Protein AF-A0A956ZLQ3-F1 (afdb_monomer_lite)

Structure (mmCIF, N/CA/C/O backbone):
data_AF-A0A956ZLQ3-F1
#
_entry.id   AF-A0A956ZLQ3-F1
#
loop_
_atom_site.group_PDB
_atom_site.i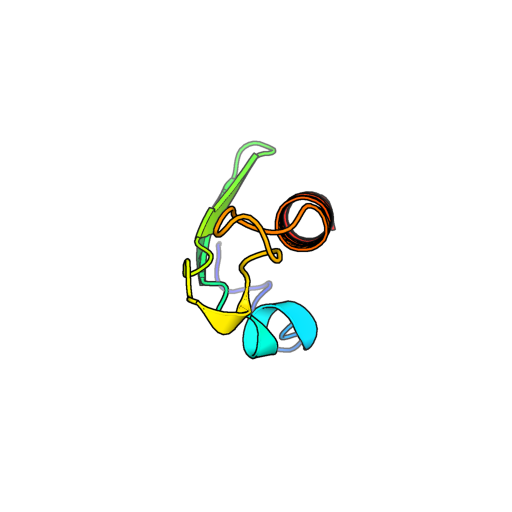d
_atom_site.type_symbol
_atom_site.label_atom_id
_atom_site.label_alt_id
_atom_site.label_comp_id
_atom_site.label_asym_id
_atom_site.label_entity_id
_atom_site.label_seq_id
_atom_site.pdbx_PDB_ins_code
_atom_site.Cartn_x
_atom_site.Cartn_y
_atom_site.Cartn_z
_atom_site.occupancy
_atom_site.B_iso_or_equiv
_atom_site.auth_seq_id
_atom_site.auth_comp_id
_atom_site.auth_asym_id
_atom_site.auth_atom_id
_atom_site.pdbx_PDB_model_num
ATOM 1 N N . MET A 1 1 ? -15.080 -7.594 17.843 1.00 38.66 1 MET A N 1
ATOM 2 C CA . MET A 1 1 ? -14.943 -6.118 17.916 1.00 38.66 1 MET A CA 1
ATOM 3 C C . MET A 1 1 ? -13.995 -5.523 16.853 1.00 38.66 1 MET A C 1
ATOM 5 O O . MET A 1 1 ? -13.763 -4.328 16.904 1.00 38.66 1 MET A O 1
ATOM 9 N N . ALA A 1 2 ? -13.501 -6.288 15.862 1.00 38.97 2 ALA A N 1
ATOM 10 C CA . ALA A 1 2 ? -12.736 -5.761 14.710 1.00 38.97 2 ALA A CA 1
ATOM 11 C C . ALA A 1 2 ? -13.495 -5.864 13.363 1.00 38.97 2 ALA A C 1
ATOM 13 O O . ALA A 1 2 ? -13.084 -5.295 12.362 1.00 38.97 2 ALA A O 1
ATOM 14 N N . GLU A 1 3 ? -14.636 -6.559 13.343 1.00 40.50 3 GLU A N 1
ATOM 15 C CA . GLU A 1 3 ? -15.410 -6.876 12.130 1.00 40.50 3 GLU A CA 1
ATOM 16 C C . GLU A 1 3 ? -16.278 -5.725 11.598 1.00 40.50 3 GLU A C 1
ATOM 18 O O . GLU A 1 3 ? -16.777 -5.799 10.479 1.00 40.50 3 GLU A O 1
ATOM 23 N N . PHE A 1 4 ? -16.483 -4.660 12.381 1.00 39.06 4 PHE A N 1
ATOM 24 C CA . PHE A 1 4 ? -17.504 -3.653 12.072 1.00 39.06 4 PHE A CA 1
ATOM 25 C C . PHE A 1 4 ? -17.055 -2.594 11.046 1.00 39.06 4 PHE A C 1
ATOM 27 O O . PHE A 1 4 ? -17.900 -1.966 10.421 1.00 39.06 4 PHE A O 1
ATOM 34 N N . TRP A 1 5 ? -15.747 -2.424 10.813 1.00 45.81 5 TRP A N 1
ATOM 35 C CA . TRP A 1 5 ? -15.221 -1.366 9.931 1.00 45.81 5 TRP A CA 1
ATOM 36 C C . TRP A 1 5 ? -14.904 -1.812 8.496 1.00 45.81 5 TRP A C 1
ATOM 38 O O . TRP A 1 5 ? -14.765 -0.971 7.615 1.00 45.81 5 TRP A O 1
ATOM 48 N N . MET A 1 6 ? -14.821 -3.118 8.220 1.00 50.34 6 MET A N 1
ATOM 49 C CA . MET A 1 6 ? -14.337 -3.615 6.920 1.00 50.34 6 MET A CA 1
ATOM 50 C C . MET A 1 6 ? -15.422 -3.957 5.900 1.00 50.34 6 MET A C 1
ATOM 52 O O . MET A 1 6 ? -15.099 -4.346 4.778 1.00 50.34 6 MET A O 1
ATOM 56 N N . ARG A 1 7 ? -16.705 -3.854 6.256 1.00 46.50 7 ARG A N 1
ATOM 57 C CA . ARG A 1 7 ? -17.748 -4.422 5.397 1.00 46.50 7 ARG A CA 1
ATOM 58 C C . ARG A 1 7 ? -18.127 -3.581 4.179 1.00 46.50 7 ARG A C 1
ATOM 60 O O . ARG A 1 7 ? -18.747 -4.159 3.299 1.00 46.50 7 ARG A O 1
ATOM 67 N N . ASP A 1 8 ? -17.752 -2.298 4.087 1.00 49.28 8 ASP A N 1
ATOM 68 C CA . ASP A 1 8 ? -18.308 -1.471 2.996 1.00 49.28 8 ASP A CA 1
ATOM 69 C C . ASP A 1 8 ? -17.458 -0.311 2.443 1.00 49.28 8 ASP A C 1
ATOM 71 O O . ASP A 1 8 ? -17.913 0.433 1.579 1.00 49.28 8 ASP A O 1
ATOM 75 N N . ARG A 1 9 ? -16.208 -0.119 2.881 1.00 52.97 9 ARG A N 1
ATOM 76 C CA . ARG A 1 9 ? -15.337 0.916 2.290 1.00 52.97 9 ARG A CA 1
ATOM 77 C C . ARG A 1 9 ? -13.918 0.421 2.120 1.00 52.97 9 ARG A C 1
ATOM 79 O O . ARG A 1 9 ? -13.012 0.783 2.864 1.00 52.97 9 ARG A O 1
ATOM 86 N N . ARG A 1 10 ? -13.723 -0.411 1.102 1.00 61.09 10 ARG A N 1
ATOM 87 C CA . ARG A 1 10 ? -12.380 -0.662 0.590 1.00 61.09 10 ARG A CA 1
ATOM 88 C C . ARG A 1 10 ? -11.872 0.654 0.016 1.00 61.09 10 ARG A C 1
ATOM 90 O O . ARG A 1 10 ? -12.463 1.180 -0.922 1.00 61.09 10 ARG A O 1
ATOM 97 N N . VAL A 1 11 ? -10.852 1.241 0.636 1.00 74.00 11 VAL A N 1
ATOM 98 C CA . VAL A 1 11 ? -10.250 2.475 0.130 1.00 74.00 11 VAL A CA 1
ATOM 99 C C . VAL A 1 11 ? -9.618 2.121 -1.223 1.00 74.00 11 VAL A C 1
ATOM 101 O O . VAL A 1 11 ? -8.685 1.316 -1.236 1.00 74.00 11 VAL A O 1
ATOM 104 N N . PRO A 1 12 ? -10.086 2.666 -2.364 1.00 83.81 12 PRO A N 1
ATOM 105 C CA . PRO A 1 12 ? -9.674 2.166 -3.680 1.00 83.81 12 PRO A CA 1
ATOM 106 C C . PRO A 1 12 ? -8.159 2.215 -3.904 1.00 83.81 12 PRO A C 1
ATOM 108 O O . PRO A 1 12 ? -7.586 1.333 -4.544 1.00 83.81 12 PRO A O 1
ATOM 111 N N . ILE A 1 13 ? -7.485 3.218 -3.328 1.00 86.06 13 ILE A N 1
ATOM 112 C CA . ILE A 1 13 ? -6.026 3.329 -3.406 1.00 86.06 13 ILE A CA 1
ATOM 113 C C . ILE A 1 13 ? -5.312 2.239 -2.595 1.00 86.06 13 ILE A C 1
ATOM 115 O O . ILE A 1 13 ? -4.282 1.736 -3.032 1.00 86.06 13 ILE A O 1
ATOM 119 N N . ALA A 1 14 ? -5.873 1.816 -1.459 1.00 86.19 14 ALA A N 1
ATOM 120 C CA . ALA A 1 14 ? -5.316 0.738 -0.649 1.00 86.19 14 ALA A CA 1
ATOM 121 C C . ALA A 1 14 ? -5.401 -0.603 -1.394 1.00 86.19 14 ALA A C 1
ATOM 123 O O . ALA A 1 14 ? -4.422 -1.342 -1.423 1.00 86.19 14 ALA A O 1
ATOM 124 N N . GLU A 1 15 ? -6.515 -0.880 -2.079 1.00 88.06 15 GLU A N 1
ATOM 125 C CA . GLU A 1 15 ? -6.630 -2.067 -2.938 1.00 88.06 15 GLU A CA 1
ATOM 126 C C . GLU A 1 15 ? -5.672 -2.014 -4.129 1.00 88.06 15 GLU A C 1
ATOM 128 O O . GLU A 1 15 ? -4.966 -2.983 -4.397 1.00 88.06 15 GLU A O 1
ATOM 133 N N . THR A 1 16 ? -5.611 -0.866 -4.811 1.00 90.25 16 THR A N 1
ATOM 134 C CA . THR A 1 16 ? -4.744 -0.662 -5.982 1.00 90.25 16 THR A CA 1
ATOM 135 C C . THR A 1 16 ? -3.277 -0.910 -5.641 1.00 90.25 16 THR A C 1
ATOM 137 O O . THR A 1 16 ? -2.544 -1.502 -6.430 1.00 90.25 16 THR A O 1
ATOM 140 N N . L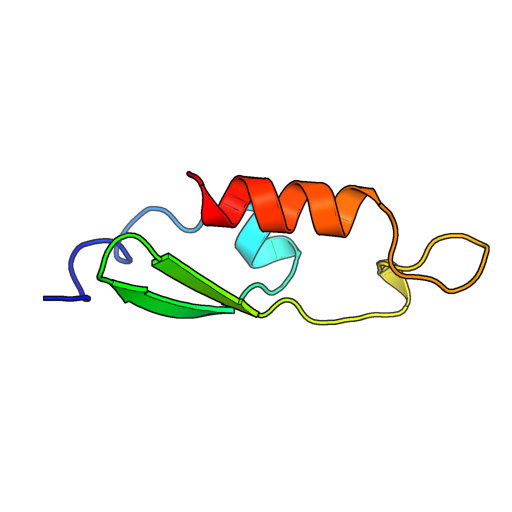EU A 1 17 ? -2.846 -0.473 -4.456 1.00 92.06 17 LEU A N 1
ATOM 141 C CA . LEU A 1 17 ? -1.469 -0.626 -3.999 1.00 92.06 17 LEU A CA 1
ATOM 142 C C . LEU A 1 17 ? -1.199 -1.969 -3.305 1.00 92.06 17 LEU A C 1
ATOM 144 O O . LEU A 1 17 ? -0.044 -2.249 -2.977 1.00 92.06 17 LEU A O 1
ATOM 148 N N . GLY A 1 18 ? -2.224 -2.802 -3.103 1.00 91.94 18 GLY A N 1
ATOM 149 C CA . GLY A 1 18 ? -2.108 -4.102 -2.440 1.00 91.94 18 GLY A CA 1
ATOM 150 C C . GLY A 1 18 ? -1.884 -4.007 -0.930 1.00 91.94 18 GLY A C 1
ATOM 151 O O . GLY A 1 18 ? -1.181 -4.841 -0.365 1.00 91.94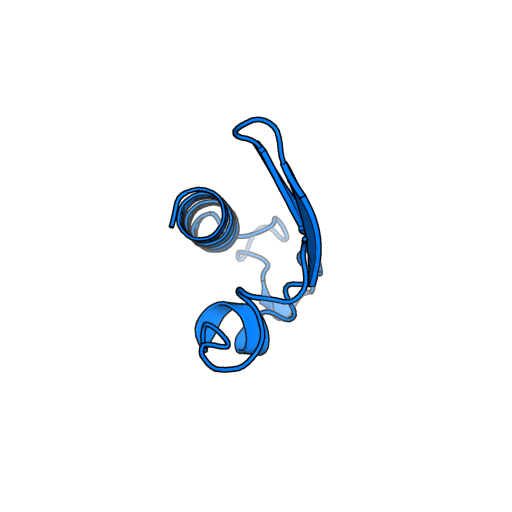 18 GLY A O 1
ATOM 152 N N . ALA A 1 19 ? -2.422 -2.976 -0.281 1.00 91.88 19 ALA A N 1
ATOM 153 C CA . ALA A 1 19 ? -2.287 -2.778 1.154 1.00 91.88 19 ALA A CA 1
ATOM 154 C C . ALA A 1 19 ? -3.064 -3.834 1.955 1.00 91.88 19 ALA A C 1
ATOM 156 O O . ALA A 1 19 ? -4.208 -4.165 1.645 1.00 91.88 19 ALA A O 1
ATOM 157 N N . GLU A 1 20 ? -2.459 -4.310 3.037 1.00 91.81 20 GLU A N 1
ATOM 158 C CA . GLU A 1 20 ? -3.037 -5.284 3.958 1.00 91.81 20 GLU A CA 1
ATOM 159 C C . GLU A 1 20 ? -3.066 -4.692 5.371 1.00 91.81 20 GLU A C 1
ATOM 161 O O . GLU A 1 20 ? -2.02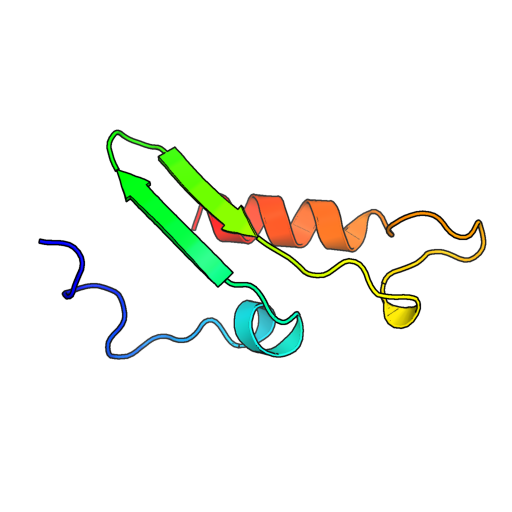1 -4.369 5.946 1.00 91.81 20 GLU A O 1
ATOM 166 N N . LEU A 1 21 ? -4.261 -4.547 5.950 1.00 88.00 21 LEU A N 1
ATOM 167 C CA . LEU A 1 21 ? -4.408 -4.124 7.340 1.00 88.00 21 LEU A CA 1
ATOM 168 C C . LEU A 1 21 ? -4.209 -5.324 8.268 1.00 88.00 21 LEU A C 1
ATOM 170 O O . LEU A 1 21 ? -4.989 -6.272 8.242 1.00 88.00 21 LEU A O 1
ATOM 174 N N . LEU A 1 22 ? -3.173 -5.266 9.101 1.00 90.50 22 LEU A N 1
ATOM 175 C CA . LEU A 1 22 ? -2.800 -6.360 9.997 1.00 90.50 22 LEU A CA 1
ATOM 176 C C . LEU A 1 22 ? -3.424 -6.212 11.382 1.00 90.50 22 LEU A C 1
ATOM 178 O O . LEU A 1 22 ? -3.765 -7.204 12.018 1.00 90.50 22 LEU A O 1
ATOM 182 N N . GLU A 1 23 ? -3.506 -4.980 11.880 1.00 90.50 23 GLU A N 1
ATOM 183 C CA . GLU A 1 23 ? -3.946 -4.697 13.243 1.00 90.50 23 GLU A CA 1
ATOM 184 C C . GLU A 1 23 ? -4.456 -3.261 13.365 1.00 90.50 23 GLU A C 1
ATOM 186 O O . GLU A 1 23 ? -3.863 -2.341 12.797 1.00 90.50 23 GLU A O 1
ATOM 191 N N . VAL A 1 24 ? -5.523 -3.072 14.145 1.00 89.19 24 VAL A N 1
ATOM 192 C CA . VAL A 1 24 ? -6.025 -1.761 14.577 1.00 89.19 24 VAL A CA 1
ATOM 193 C C . VAL A 1 24 ? -6.391 -1.848 16.050 1.00 89.19 24 VAL A C 1
ATOM 195 O O . VAL A 1 24 ? -7.155 -2.727 16.451 1.00 89.19 24 VAL A O 1
ATOM 198 N N . GLY A 1 25 ? -5.874 -0.927 16.858 1.00 88.31 25 GLY A N 1
ATOM 199 C CA . GLY A 1 25 ? -6.182 -0.880 18.282 1.00 88.31 25 GLY A CA 1
ATOM 200 C C . GLY A 1 25 ? -5.308 0.106 19.046 1.00 88.31 25 GLY A C 1
ATOM 201 O O . GLY A 1 25 ? -4.212 0.452 18.616 1.00 88.31 25 GLY A O 1
ATOM 202 N N . GLY A 1 26 ? -5.804 0.588 20.189 1.00 88.81 26 GLY A N 1
ATOM 203 C CA . GLY A 1 26 ? -5.017 1.428 21.102 1.00 88.81 26 GLY A CA 1
ATOM 204 C C . GLY A 1 26 ? -4.447 2.704 20.467 1.00 88.81 26 GLY A C 1
ATOM 205 O O . GLY A 1 26 ? -3.337 3.104 20.809 1.00 88.81 26 GLY A O 1
ATOM 206 N N . GLY A 1 27 ? -5.169 3.308 19.514 1.00 89.38 27 GLY A N 1
ATOM 207 C CA . GLY A 1 27 ? -4.717 4.500 18.786 1.00 89.38 27 GLY A CA 1
ATOM 208 C C . GLY A 1 27 ? -3.609 4.235 17.761 1.00 89.38 27 GLY A C 1
ATOM 209 O O . GLY A 1 27 ? -2.896 5.160 17.383 1.00 89.38 27 GLY A O 1
ATOM 210 N N . LYS A 1 28 ? -3.424 2.979 17.341 1.00 89.69 28 LYS A N 1
ATOM 211 C CA . LYS A 1 28 ? -2.424 2.571 16.352 1.00 89.69 28 LYS A CA 1
ATOM 212 C C . LYS A 1 28 ? -3.058 1.694 15.277 1.00 89.69 28 LYS A C 1
ATOM 214 O O . LYS A 1 28 ? -3.987 0.931 15.548 1.00 89.69 28 LYS A O 1
ATOM 219 N N . ALA A 1 29 ? -2.495 1.770 14.078 1.00 88.88 29 ALA A N 1
ATOM 220 C CA . ALA A 1 29 ? -2.772 0.862 12.977 1.00 88.88 29 ALA A CA 1
ATOM 221 C C . ALA A 1 29 ? -1.455 0.290 12.448 1.00 88.88 29 ALA A C 1
ATOM 223 O O . ALA A 1 29 ? -0.432 0.981 12.412 1.00 88.88 29 ALA A O 1
ATOM 224 N N . ARG A 1 30 ? -1.475 -0.977 12.033 1.00 91.88 30 ARG A N 1
ATOM 225 C CA . ARG A 1 30 ? -0.349 -1.627 11.360 1.00 91.88 30 ARG A CA 1
ATOM 226 C C . ARG A 1 30 ? -0.801 -2.103 9.990 1.0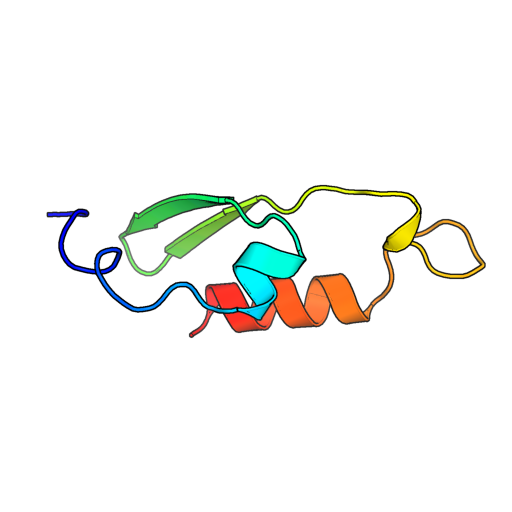0 91.88 30 ARG A C 1
ATOM 228 O O . ARG A 1 30 ? -1.585 -3.044 9.886 1.00 91.88 30 ARG A O 1
ATOM 235 N N . ILE A 1 31 ? -0.287 -1.452 8.954 1.00 91.31 31 ILE A N 1
ATOM 236 C CA . ILE A 1 31 ? -0.630 -1.708 7.554 1.00 91.31 31 ILE A CA 1
ATOM 237 C C . ILE A 1 31 ? 0.638 -2.144 6.823 1.00 91.31 31 ILE A C 1
ATOM 239 O O . ILE A 1 31 ? 1.711 -1.573 7.030 1.00 91.31 31 ILE A O 1
ATOM 243 N N . ARG A 1 32 ? 0.530 -3.164 5.975 1.00 93.25 32 ARG A N 1
ATOM 244 C CA . ARG A 1 32 ? 1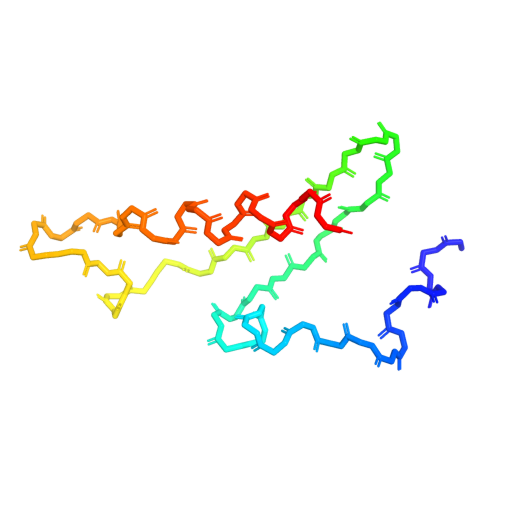.615 -3.648 5.119 1.00 93.25 32 ARG A CA 1
ATOM 245 C C . ARG A 1 32 ? 1.335 -3.251 3.678 1.00 93.25 32 ARG A C 1
ATOM 247 O O . ARG A 1 32 ? 0.251 -3.509 3.178 1.00 93.25 32 ARG A O 1
ATOM 254 N N . TYR A 1 33 ? 2.336 -2.691 3.009 1.00 94.25 33 TYR A N 1
ATOM 255 C CA . TYR A 1 33 ? 2.322 -2.457 1.565 1.00 94.25 33 TYR A CA 1
ATOM 256 C C . TYR A 1 33 ? 3.403 -3.319 0.905 1.00 94.25 33 TYR A C 1
ATOM 258 O O . TYR A 1 33 ? 4.503 -3.425 1.459 1.00 94.25 33 TYR A O 1
ATOM 266 N N . PRO A 1 34 ? 3.135 -3.931 -0.259 1.00 94.38 34 PRO A N 1
ATOM 267 C CA . PRO A 1 34 ? 4.161 -4.618 -1.021 1.00 94.38 34 PRO A CA 1
ATOM 268 C C . PRO A 1 34 ? 5.161 -3.608 -1.590 1.00 94.38 34 PRO A C 1
ATOM 270 O O . PRO A 1 34 ? 4.807 -2.495 -1.977 1.00 94.38 34 PRO A O 1
ATOM 273 N N . VAL A 1 35 ? 6.423 -4.018 -1.674 1.00 94.50 35 VAL A N 1
ATOM 274 C CA . VAL A 1 35 ? 7.478 -3.254 -2.345 1.00 94.50 35 VAL A CA 1
ATOM 275 C C . VAL A 1 35 ? 7.695 -3.881 -3.716 1.00 94.50 35 VAL A C 1
ATOM 277 O O . VAL A 1 35 ? 8.230 -4.982 -3.819 1.00 94.50 35 VAL A O 1
ATOM 280 N N . LEU A 1 36 ? 7.240 -3.193 -4.763 1.00 95.00 36 LEU A N 1
ATOM 281 C CA . LEU A 1 36 ? 7.306 -3.657 -6.150 1.00 95.00 36 LEU A CA 1
ATOM 282 C C . LEU A 1 36 ? 8.181 -2.718 -6.990 1.00 95.00 36 LEU A C 1
ATOM 284 O O . LEU A 1 36 ? 8.224 -1.522 -6.698 1.00 95.00 36 LEU A O 1
ATOM 288 N N . PRO A 1 37 ? 8.813 -3.200 -8.079 1.00 96.00 37 PRO A N 1
ATOM 289 C CA . PRO A 1 37 ? 9.568 -2.341 -8.996 1.00 96.00 37 PRO A CA 1
ATOM 290 C C . PRO A 1 37 ? 8.756 -1.153 -9.535 1.00 96.00 37 PRO A C 1
ATOM 292 O O . PRO A 1 37 ? 9.296 -0.065 -9.695 1.00 96.00 37 PRO A O 1
ATOM 295 N N . ALA A 1 38 ? 7.446 -1.333 -9.740 1.00 94.81 38 ALA A N 1
ATOM 296 C CA . ALA A 1 38 ? 6.530 -0.279 -10.188 1.00 94.81 38 ALA A CA 1
ATOM 297 C C . ALA A 1 38 ? 6.368 0.881 -9.187 1.00 94.81 38 ALA A C 1
ATOM 299 O O . ALA A 1 38 ? 5.839 1.930 -9.541 1.00 94.81 38 ALA A O 1
ATOM 300 N N . TYR A 1 39 ? 6.800 0.696 -7.938 1.00 95.94 39 TYR A N 1
ATOM 301 C CA . TYR A 1 39 ? 6.731 1.699 -6.874 1.00 95.94 39 TYR A CA 1
ATOM 302 C C . TYR A 1 39 ? 8.073 2.394 -6.637 1.00 95.94 39 TYR A C 1
ATOM 304 O O . TYR A 1 39 ? 8.208 3.181 -5.697 1.00 95.94 39 TYR A O 1
ATOM 312 N N . MET A 1 40 ? 9.080 2.082 -7.451 1.00 97.38 40 MET A N 1
ATOM 313 C CA . MET A 1 40 ? 10.405 2.661 -7.323 1.00 97.38 40 MET A CA 1
ATOM 314 C C . MET A 1 40 ? 10.504 3.968 -8.108 1.00 97.38 40 MET A C 1
ATOM 316 O O . MET A 1 40 ? 9.941 4.119 -9.189 1.00 97.38 40 MET A O 1
ATOM 320 N N . ASN A 1 41 ? 11.268 4.912 -7.575 1.00 97.00 41 ASN A N 1
ATOM 321 C CA . ASN A 1 41 ? 11.732 6.073 -8.317 1.00 97.00 41 ASN A CA 1
ATOM 322 C C . ASN A 1 41 ? 12.862 5.669 -9.300 1.00 97.00 41 ASN A C 1
ATOM 324 O O . ASN A 1 41 ? 13.371 4.546 -9.232 1.00 97.00 41 ASN A O 1
ATOM 328 N N . PRO A 1 42 ? 13.326 6.576 -10.184 1.00 97.44 42 PRO A N 1
ATOM 329 C CA . PRO A 1 42 ? 14.420 6.279 -11.118 1.00 97.44 42 PRO A CA 1
ATOM 330 C C . PRO A 1 42 ? 15.752 5.872 -10.467 1.00 97.44 42 PRO A C 1
ATOM 332 O O . PRO A 1 42 ? 16.612 5.317 -11.142 1.00 97.44 42 PRO A O 1
ATOM 335 N N . ALA A 1 43 ? 15.932 6.127 -9.167 1.00 97.31 43 ALA A N 1
ATOM 336 C CA . ALA A 1 43 ? 17.099 5.690 -8.403 1.00 97.31 43 ALA A CA 1
ATOM 337 C C . ALA A 1 43 ? 16.946 4.268 -7.820 1.00 97.31 43 ALA A C 1
ATOM 339 O O . ALA A 1 43 ? 17.821 3.813 -7.088 1.00 97.31 43 ALA A O 1
ATOM 340 N N . GLY A 1 44 ? 15.841 3.567 -8.106 1.00 96.38 44 GLY A N 1
ATOM 341 C CA . GLY A 1 44 ? 15.571 2.222 -7.592 1.00 96.38 44 GLY A CA 1
ATOM 342 C C . GLY A 1 44 ? 15.137 2.186 -6.123 1.00 96.38 44 GLY A C 1
ATOM 343 O O . GLY A 1 44 ? 15.157 1.125 -5.505 1.00 96.38 44 GLY A O 1
ATOM 344 N N . GLN A 1 45 ? 14.763 3.331 -5.550 1.00 97.06 45 GLN A N 1
ATOM 345 C CA . GLN A 1 45 ? 14.281 3.445 -4.173 1.00 97.06 45 GLN A CA 1
ATOM 346 C C . GLN A 1 45 ? 12.763 3.557 -4.154 1.00 97.06 45 GLN A C 1
ATOM 348 O O . GLN A 1 45 ? 12.179 4.081 -5.099 1.00 97.06 45 GLN A O 1
ATOM 353 N N . LEU A 1 46 ? 12.119 3.161 -3.055 1.00 96.38 46 LEU A N 1
ATOM 354 C CA . LEU A 1 46 ? 10.679 3.358 -2.909 1.00 96.38 46 LEU A CA 1
ATOM 355 C C . LEU A 1 46 ? 10.341 4.849 -3.062 1.00 96.38 46 LEU A C 1
ATOM 357 O O . LEU A 1 46 ? 10.914 5.700 -2.378 1.00 96.38 46 LEU A O 1
ATOM 361 N N . GLN A 1 47 ? 9.437 5.175 -3.985 1.00 96.75 47 GLN A N 1
ATOM 362 C CA . GLN A 1 47 ? 9.122 6.565 -4.288 1.00 96.75 47 GLN A CA 1
ATOM 363 C C . GLN A 1 47 ? 8.443 7.258 -3.099 1.00 96.75 47 GLN A C 1
ATOM 365 O O . GLN A 1 47 ? 7.609 6.667 -2.412 1.00 96.75 47 GLN A O 1
ATOM 370 N N . GLY A 1 48 ? 8.746 8.545 -2.900 1.00 96.56 48 GLY A N 1
ATOM 371 C CA . GLY A 1 48 ? 8.213 9.355 -1.795 1.00 96.56 48 GLY A CA 1
ATOM 372 C C . GLY A 1 48 ? 6.688 9.291 -1.656 1.00 96.56 48 GLY A C 1
ATOM 373 O O . GLY A 1 48 ? 6.166 9.192 -0.548 1.00 96.56 48 GLY A O 1
ATOM 374 N N . GLY A 1 49 ? 5.974 9.258 -2.786 1.00 94.81 49 GLY A N 1
ATOM 375 C CA . GLY A 1 49 ? 4.514 9.155 -2.813 1.00 94.81 49 GLY A CA 1
ATOM 376 C C . GLY A 1 49 ? 3.961 7.896 -2.135 1.00 94.81 49 GLY A C 1
ATOM 377 O O . GLY A 1 49 ? 2.879 7.952 -1.564 1.00 94.81 49 GLY A O 1
ATOM 378 N N . MET A 1 50 ? 4.707 6.785 -2.111 1.00 95.12 50 MET A N 1
ATOM 379 C CA . MET A 1 50 ? 4.270 5.578 -1.397 1.00 95.12 50 MET A CA 1
ATOM 380 C C . MET A 1 50 ? 4.288 5.767 0.116 1.00 95.12 50 MET A C 1
ATOM 382 O O . MET A 1 50 ? 3.372 5.313 0.796 1.00 95.12 50 MET A O 1
ATOM 386 N N . PHE A 1 51 ? 5.293 6.469 0.643 1.00 93.12 51 PHE A N 1
ATOM 387 C CA . PHE A 1 51 ? 5.320 6.824 2.061 1.00 93.12 51 PHE A CA 1
ATOM 388 C C . PHE A 1 51 ? 4.176 7.778 2.404 1.00 93.12 51 PHE A C 1
ATOM 390 O O . PHE A 1 51 ? 3.517 7.591 3.422 1.00 93.12 51 PHE A O 1
ATOM 397 N N . ALA A 1 52 ? 3.897 8.755 1.535 1.00 93.75 52 ALA A N 1
ATOM 398 C CA . ALA A 1 52 ? 2.785 9.681 1.728 1.00 93.75 52 ALA A CA 1
ATOM 399 C C . ALA A 1 52 ? 1.437 8.945 1.800 1.00 93.75 52 ALA A C 1
ATOM 401 O O . ALA A 1 52 ? 0.692 9.142 2.755 1.00 93.75 52 ALA A O 1
ATOM 402 N N . VAL A 1 53 ? 1.158 8.041 0.854 1.00 91.94 53 VAL A N 1
ATOM 403 C CA . VAL A 1 53 ? -0.088 7.254 0.847 1.00 91.94 53 VAL A CA 1
ATOM 404 C C . VAL A 1 53 ? -0.183 6.319 2.053 1.00 91.94 53 VAL A C 1
ATOM 406 O O . VAL A 1 53 ? -1.254 6.191 2.643 1.00 91.94 53 VAL A O 1
ATOM 409 N N . MET A 1 54 ? 0.921 5.675 2.445 1.00 90.31 54 MET A N 1
ATOM 410 C CA . MET A 1 54 ? 0.947 4.814 3.631 1.00 90.31 54 MET A CA 1
ATOM 411 C C . MET A 1 54 ? 0.591 5.598 4.898 1.00 90.31 54 MET A C 1
ATOM 413 O O . MET A 1 54 ? -0.208 5.126 5.703 1.00 90.31 54 MET A O 1
ATOM 417 N N . MET A 1 55 ? 1.168 6.791 5.065 1.00 90.25 55 MET A N 1
ATOM 418 C CA . MET A 1 55 ? 0.892 7.649 6.216 1.00 90.25 55 MET A CA 1
ATOM 419 C C . MET A 1 55 ? -0.545 8.166 6.206 1.00 90.25 55 MET A C 1
ATOM 421 O O . MET A 1 55 ? -1.199 8.118 7.242 1.00 90.25 55 MET A O 1
ATOM 425 N N . ASP A 1 56 ? -1.050 8.598 5.050 1.00 88.94 56 ASP A N 1
ATOM 426 C CA . ASP A 1 56 ? -2.441 9.034 4.889 1.00 88.94 56 ASP A CA 1
ATOM 427 C C . ASP A 1 56 ? -3.422 7.910 5.263 1.00 88.94 56 ASP A C 1
ATOM 429 O O . ASP A 1 56 ? -4.299 8.088 6.104 1.00 88.94 56 ASP A O 1
ATOM 433 N N . THR A 1 57 ? -3.181 6.699 4.752 1.00 87.19 57 THR A N 1
ATOM 434 C CA . THR A 1 57 ? -4.023 5.524 5.037 1.00 87.19 57 THR A CA 1
ATOM 435 C C . THR A 1 57 ? -3.972 5.109 6.510 1.00 87.19 57 THR A C 1
ATOM 437 O O . THR A 1 57 ? -4.946 4.578 7.029 1.00 87.19 57 THR A O 1
ATOM 440 N N . ALA A 1 58 ? -2.851 5.329 7.202 1.00 84.94 58 ALA A N 1
ATOM 441 C CA . ALA A 1 58 ? -2.733 5.010 8.623 1.00 84.94 58 ALA A CA 1
ATOM 442 C C . ALA A 1 58 ? -3.479 5.999 9.537 1.00 84.94 58 ALA A C 1
ATOM 444 O O . ALA A 1 58 ? -3.747 5.653 10.689 1.00 84.94 58 ALA A O 1
ATOM 445 N N . MET A 1 59 ? -3.750 7.218 9.058 1.00 82.94 59 MET A N 1
ATOM 446 C CA . MET A 1 59 ? -4.345 8.307 9.843 1.00 82.94 59 MET A CA 1
ATOM 447 C C . MET A 1 59 ? -5.839 8.529 9.563 1.00 82.94 59 MET A C 1
ATOM 449 O O . MET A 1 59 ? -6.502 9.155 10.391 1.00 82.94 59 MET A O 1
ATOM 453 N N . ALA A 1 60 ? -6.341 8.067 8.413 1.00 71.44 60 ALA A N 1
ATOM 454 C CA . ALA A 1 60 ? -7.744 8.167 7.999 1.00 71.44 60 ALA A CA 1
ATOM 455 C C . ALA A 1 60 ? -8.657 7.165 8.729 1.00 71.44 60 ALA A C 1
ATOM 457 O O . ALA A 1 60 ? -9.810 7.555 9.031 1.00 71.44 60 ALA A O 1
#

pLDDT: mean 83.68, std 17.63, range [38.66, 97.44]

Secondary structure (DSSP, 8-state):
--TTSSSS---HHHHHHT-EEEEEETTEEEEE----GGGB-TTSSBPHHHHHHHHHHHH-

Sequence (60 aa):
MAEFWMRDRRVPIAETLGAELLEVGGGKARIRYPVLPAYMNPAGQLQGGMFAVMMDTAMA

Foldseek 3Di:
DPPPPPDPDDPVVCVVQVKDWDDDDDLWTDIDGDDDQVQADPVSHRDPVVVVVVVVVGVD

Radius of gyration: 12.93 Å; chains: 1; bounding box: 35×17×32 Å